Protein AF-A0A1F8NIM1-F1 (afdb_monomer_lite)

Sequence (101 aa):
MEAYVNALIAGDEVEVINLSCAAWEAQAATEAASFESVEVSVDGLACQGTGSDGEAALIACSGTILAVYNGEQQELPLEGRLFRALQEDGEWKMCGYQQDP

Radius of gyration: 13.2 Å; chains: 1; bounding box: 28×25×37 Å

pLDDT: mean 94.03, std 7.68, range [44.91, 98.38]

Secondary structure (DSSP, 8-state):
-HHHHHHHHTT-HHHHHHTB-TTTHHHHHHHHHTTTTSEEEEEEEEEEEEEEETTEEEEEEEEEEEEEETTEEEEEE-TT-EEEEEEETTEEEEEEESS--

Structure (mmCIF, N/CA/C/O backbone):
data_AF-A0A1F8NIM1-F1
#
_entry.id   AF-A0A1F8NIM1-F1
#
loop_
_atom_site.group_PDB
_atom_site.id
_atom_site.type_symbol
_atom_site.label_atom_id
_atom_site.label_alt_id
_atom_site.label_comp_id
_atom_site.label_asym_id
_atom_site.label_entity_id
_atom_site.label_seq_id
_atom_site.pdbx_PDB_ins_code
_atom_site.Cartn_x
_atom_site.Cartn_y
_atom_site.Cartn_z
_atom_site.occupancy
_atom_site.B_iso_or_equiv
_atom_site.auth_seq_id
_atom_site.auth_comp_id
_atom_site.auth_asym_id
_atom_site.auth_atom_id
_atom_site.pdbx_PDB_model_num
ATOM 1 N N . MET A 1 1 ? -2.483 -3.426 -7.274 1.00 96.44 1 MET A N 1
ATOM 2 C CA . MET A 1 1 ? -2.426 -2.500 -6.124 1.00 96.44 1 MET A CA 1
ATOM 3 C C . MET A 1 1 ? -3.379 -2.942 -5.024 1.00 96.44 1 MET A C 1
ATOM 5 O O . MET A 1 1 ? -2.970 -2.925 -3.875 1.00 96.44 1 MET A O 1
ATOM 9 N N . GLU A 1 2 ? -4.590 -3.427 -5.336 1.00 97.62 2 GLU A N 1
ATOM 10 C CA . GLU A 1 2 ? -5.488 -3.982 -4.308 1.00 97.62 2 GLU A CA 1
ATOM 11 C C . GLU A 1 2 ? -4.822 -5.085 -3.475 1.00 97.62 2 GLU A C 1
ATOM 13 O O . GLU A 1 2 ? -4.990 -5.116 -2.263 1.00 97.62 2 GLU A O 1
ATOM 18 N N . ALA A 1 3 ? -4.028 -5.959 -4.108 1.00 97.94 3 ALA A N 1
ATOM 19 C CA . ALA A 1 3 ? -3.260 -6.985 -3.400 1.00 97.94 3 ALA A CA 1
ATOM 20 C C . ALA A 1 3 ? -2.327 -6.385 -2.333 1.00 97.94 3 ALA A C 1
ATOM 22 O O . ALA A 1 3 ? -2.309 -6.876 -1.212 1.00 97.94 3 ALA A O 1
ATOM 23 N N . TYR A 1 4 ? -1.629 -5.286 -2.653 1.00 97.94 4 TYR A N 1
ATOM 24 C CA . TYR A 1 4 ? -0.748 -4.595 -1.706 1.00 97.94 4 TYR A CA 1
ATOM 25 C C . TYR A 1 4 ? -1.548 -4.023 -0.532 1.00 97.94 4 TYR A C 1
ATOM 27 O O . TYR A 1 4 ? -1.180 -4.246 0.612 1.00 97.94 4 TYR A O 1
ATOM 35 N N . VAL A 1 5 ? -2.676 -3.346 -0.796 1.00 97.31 5 VAL A N 1
ATOM 36 C CA . VAL A 1 5 ? -3.538 -2.796 0.269 1.00 97.31 5 VAL A CA 1
ATOM 37 C C . VAL A 1 5 ? -4.081 -3.903 1.174 1.00 97.31 5 VAL A C 1
ATOM 39 O O . VAL A 1 5 ? -4.058 -3.755 2.391 1.00 97.31 5 VAL A O 1
ATOM 42 N N . ASN A 1 6 ? -4.530 -5.022 0.600 1.00 97.62 6 ASN A N 1
ATOM 43 C CA . ASN A 1 6 ? -5.028 -6.161 1.373 1.00 97.62 6 ASN A CA 1
ATOM 44 C C . ASN A 1 6 ? -3.931 -6.809 2.228 1.00 97.62 6 ASN A C 1
ATOM 46 O O . ASN A 1 6 ? -4.177 -7.101 3.395 1.00 97.62 6 ASN A O 1
ATOM 50 N N . ALA A 1 7 ? -2.733 -7.011 1.676 1.00 97.56 7 ALA A N 1
ATOM 51 C CA . ALA A 1 7 ? -1.595 -7.537 2.427 1.00 97.56 7 ALA A CA 1
ATOM 52 C C . ALA A 1 7 ? -1.174 -6.576 3.552 1.00 97.56 7 ALA A C 1
ATOM 54 O O . ALA A 1 7 ? -0.913 -7.006 4.674 1.00 97.56 7 ALA A O 1
ATOM 55 N N . LEU A 1 8 ? -1.196 -5.267 3.271 1.00 96.88 8 LEU A N 1
ATOM 56 C CA . LEU A 1 8 ? -0.834 -4.222 4.221 1.00 96.88 8 LEU A CA 1
ATOM 57 C C . LEU A 1 8 ? -1.757 -4.222 5.437 1.00 96.88 8 LEU A C 1
ATOM 59 O O . LEU A 1 8 ? -1.276 -4.283 6.565 1.00 96.88 8 LEU A O 1
ATOM 63 N N . ILE A 1 9 ? -3.075 -4.195 5.221 1.00 96.00 9 ILE A N 1
ATOM 64 C CA . ILE A 1 9 ? -4.028 -4.234 6.336 1.00 96.00 9 ILE A CA 1
ATOM 65 C C . ILE A 1 9 ? -4.034 -5.601 7.028 1.00 96.00 9 ILE A C 1
ATOM 67 O O . ILE A 1 9 ? -4.314 -5.680 8.213 1.00 96.00 9 ILE A O 1
ATOM 71 N N . ALA A 1 10 ? -3.682 -6.689 6.342 1.00 95.69 10 ALA A N 1
ATOM 72 C CA . ALA A 1 10 ? -3.520 -7.985 6.999 1.00 95.69 10 ALA A CA 1
ATOM 73 C C . ALA A 1 10 ? -2.285 -8.045 7.920 1.00 95.69 10 ALA A C 1
ATOM 75 O O . ALA A 1 10 ? -2.134 -9.024 8.650 1.00 95.69 10 ALA A O 1
ATOM 76 N N . GLY A 1 11 ? -1.403 -7.037 7.878 1.00 95.44 11 GLY A N 1
ATOM 77 C CA . GLY A 1 11 ? -0.116 -7.065 8.571 1.00 95.44 11 GLY A CA 1
ATOM 78 C C . GLY A 1 11 ? 0.821 -8.153 8.033 1.00 95.44 11 GLY A C 1
ATOM 79 O O . GLY A 1 11 ? 1.697 -8.614 8.758 1.00 95.44 11 GLY A O 1
ATOM 80 N N . ASP A 1 12 ? 0.630 -8.606 6.787 1.00 96.62 12 ASP A N 1
ATOM 81 C CA . ASP A 1 12 ? 1.453 -9.654 6.175 1.00 96.62 12 ASP A CA 1
ATOM 82 C C . ASP A 1 12 ? 2.744 -9.043 5.618 1.00 96.62 12 ASP A C 1
ATOM 84 O O . ASP A 1 12 ? 2.846 -8.737 4.430 1.00 96.62 12 ASP A O 1
ATOM 88 N N . GLU A 1 13 ? 3.729 -8.827 6.494 1.00 97.12 13 GLU A N 1
ATOM 89 C CA . GLU A 1 13 ? 5.015 -8.208 6.141 1.00 97.12 13 GLU A CA 1
ATOM 90 C C . GLU A 1 13 ? 5.659 -8.863 4.906 1.00 97.12 13 GLU A C 1
ATOM 92 O O . GLU A 1 13 ? 6.134 -8.169 4.007 1.00 97.12 13 GLU A O 1
ATOM 97 N N . VAL A 1 14 ? 5.628 -10.197 4.824 1.00 97.69 14 VAL A N 1
ATOM 98 C CA . VAL A 1 14 ? 6.243 -10.953 3.725 1.00 97.69 14 VAL A CA 1
ATOM 99 C C . VAL A 1 14 ? 5.556 -10.637 2.401 1.00 97.69 14 VAL A C 1
ATOM 101 O O . VAL A 1 14 ? 6.232 -10.338 1.415 1.00 97.69 14 VAL A O 1
ATOM 104 N N . GLU A 1 15 ? 4.226 -10.692 2.360 1.00 97.81 15 GLU A N 1
ATOM 105 C CA . GLU A 1 15 ? 3.482 -10.419 1.131 1.00 97.81 15 GLU A CA 1
ATOM 106 C C . GLU A 1 15 ? 3.571 -8.941 0.731 1.00 97.81 15 GLU A C 1
ATOM 108 O O . GLU A 1 15 ? 3.738 -8.622 -0.447 1.00 97.81 15 GLU A O 1
ATOM 113 N N . VAL A 1 16 ? 3.548 -8.024 1.700 1.00 98.00 16 VAL A N 1
ATOM 114 C CA . VAL A 1 16 ? 3.712 -6.586 1.450 1.00 98.00 16 VAL A CA 1
ATOM 115 C C . VAL A 1 16 ? 5.083 -6.286 0.839 1.00 98.00 16 VAL A C 1
ATOM 117 O O . VAL A 1 16 ? 5.160 -5.530 -0.134 1.00 98.00 16 VAL A O 1
ATOM 120 N N . ILE A 1 17 ? 6.154 -6.908 1.340 1.00 98.06 17 ILE A N 1
ATOM 121 C CA . ILE A 1 17 ? 7.501 -6.803 0.759 1.00 98.06 17 ILE A CA 1
ATOM 122 C C . ILE A 1 17 ? 7.518 -7.385 -0.659 1.00 98.06 17 ILE A C 1
ATOM 124 O O . ILE A 1 17 ? 7.967 -6.709 -1.580 1.00 98.06 17 ILE A O 1
ATOM 128 N N . ASN A 1 18 ? 6.965 -8.583 -0.87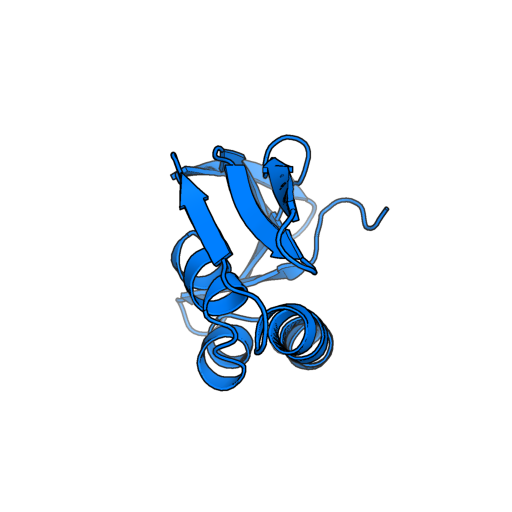5 1.00 97.50 18 ASN A N 1
ATOM 129 C CA . ASN A 1 18 ? 6.934 -9.217 -2.200 1.00 97.50 18 ASN A CA 1
ATOM 130 C C . ASN A 1 18 ? 6.166 -8.394 -3.245 1.00 97.50 18 ASN A C 1
ATOM 132 O O . ASN A 1 18 ? 6.464 -8.464 -4.440 1.00 97.50 18 ASN A O 1
ATOM 136 N N . LEU A 1 19 ? 5.162 -7.629 -2.816 1.00 98.25 19 LEU A N 1
ATOM 137 C CA . LEU A 1 19 ? 4.365 -6.740 -3.660 1.00 98.25 19 LEU A CA 1
ATOM 138 C C . LEU A 1 19 ? 4.979 -5.342 -3.819 1.00 98.25 19 LEU A C 1
ATOM 140 O O . LEU A 1 19 ? 4.412 -4.509 -4.531 1.00 98.25 19 LEU A O 1
ATOM 144 N N . SER A 1 20 ? 6.123 -5.084 -3.192 1.00 98.38 20 SER A N 1
ATOM 145 C CA . SER A 1 20 ? 6.856 -3.822 -3.250 1.00 98.38 20 SER A CA 1
ATOM 146 C C . SER A 1 20 ? 8.040 -3.917 -4.203 1.00 98.38 20 SER A C 1
ATOM 148 O O . SER A 1 20 ? 8.566 -4.999 -4.443 1.00 98.38 20 SER A O 1
ATOM 150 N N . CYS A 1 21 ? 8.459 -2.790 -4.777 1.00 97.44 21 CYS A N 1
ATOM 151 C CA . CYS A 1 21 ? 9.732 -2.757 -5.490 1.00 97.44 21 CYS A CA 1
ATOM 152 C C . CYS A 1 21 ? 10.876 -2.625 -4.496 1.00 97.44 21 CYS A C 1
ATOM 154 O O . CYS A 1 21 ? 10.678 -2.139 -3.378 1.00 97.44 21 CYS A O 1
ATOM 156 N N . ALA A 1 22 ? 12.086 -2.966 -4.938 1.00 95.88 22 ALA A N 1
ATOM 157 C CA . ALA A 1 22 ? 13.274 -3.004 -4.084 1.00 95.88 22 ALA A CA 1
ATOM 158 C C . ALA A 1 22 ? 13.511 -1.699 -3.293 1.00 95.88 22 ALA A C 1
ATOM 160 O O . ALA A 1 22 ? 13.992 -1.717 -2.162 1.00 95.88 22 ALA A O 1
ATOM 161 N N . ALA A 1 23 ? 13.155 -0.544 -3.867 1.00 95.19 23 ALA A N 1
ATOM 162 C CA . ALA A 1 23 ? 13.304 0.755 -3.209 1.00 95.19 23 ALA A CA 1
ATOM 163 C C . ALA A 1 23 ? 12.298 1.006 -2.065 1.00 95.19 23 ALA A C 1
ATOM 165 O O . ALA A 1 23 ? 12.527 1.895 -1.247 1.00 95.19 23 ALA A O 1
ATOM 166 N N . TRP A 1 24 ? 11.190 0.261 -2.018 1.00 97.44 24 TRP A N 1
ATOM 167 C CA . TRP A 1 24 ? 10.086 0.456 -1.076 1.00 97.44 24 TRP A CA 1
ATOM 168 C C . TRP A 1 24 ? 10.008 -0.621 0.013 1.00 97.44 24 TRP A C 1
ATOM 170 O O . TRP A 1 24 ? 9.411 -0.362 1.051 1.00 97.44 24 TRP A O 1
ATOM 180 N N . GLU A 1 25 ? 10.653 -1.780 -0.157 1.00 97.75 25 GLU A N 1
ATOM 181 C CA . GLU A 1 25 ? 10.565 -2.938 0.758 1.00 97.75 25 GLU A CA 1
ATOM 182 C C . GLU A 1 25 ? 10.694 -2.580 2.251 1.00 97.75 25 GLU A C 1
ATOM 184 O O . GLU A 1 25 ? 9.863 -2.983 3.061 1.00 97.75 25 GLU A O 1
ATOM 189 N N . ALA A 1 26 ? 11.697 -1.776 2.628 1.00 97.75 26 ALA A N 1
ATOM 190 C CA . ALA A 1 26 ? 1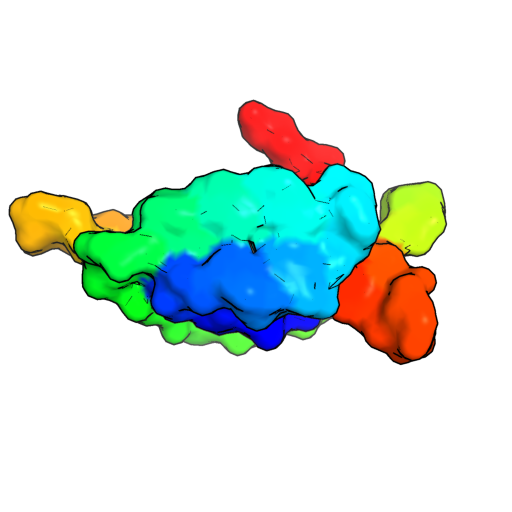1.923 -1.396 4.027 1.00 97.75 26 ALA A CA 1
ATOM 191 C C . ALA A 1 26 ? 10.788 -0.533 4.611 1.00 97.75 26 ALA A C 1
ATOM 193 O O . ALA A 1 26 ? 10.413 -0.678 5.778 1.00 97.75 26 ALA A O 1
ATOM 194 N N . GLN A 1 27 ? 10.236 0.368 3.797 1.00 97.94 27 GLN A N 1
ATOM 195 C CA . GLN A 1 27 ? 9.096 1.189 4.192 1.00 97.94 27 GLN A CA 1
ATOM 196 C C . GLN A 1 27 ? 7.822 0.342 4.238 1.00 97.94 27 GLN A C 1
ATOM 198 O O . GLN A 1 27 ? 7.045 0.459 5.179 1.00 97.94 27 GLN A O 1
ATOM 203 N N . ALA A 1 28 ? 7.655 -0.573 3.285 1.00 97.50 28 ALA A N 1
ATOM 204 C CA . ALA A 1 28 ? 6.540 -1.507 3.228 1.00 97.50 28 ALA A CA 1
ATOM 205 C C . ALA A 1 28 ? 6.467 -2.389 4.489 1.00 97.50 28 ALA A C 1
ATOM 207 O O . ALA A 1 28 ? 5.400 -2.528 5.085 1.00 97.50 28 ALA A O 1
ATOM 208 N N . ALA A 1 29 ? 7.614 -2.896 4.955 1.00 97.38 29 ALA A N 1
ATOM 209 C CA . ALA A 1 29 ? 7.710 -3.637 6.212 1.00 97.38 29 ALA A CA 1
ATOM 210 C C . ALA A 1 29 ? 7.306 -2.778 7.424 1.00 97.38 29 ALA A C 1
ATOM 212 O O . ALA A 1 29 ? 6.556 -3.213 8.296 1.00 97.38 29 ALA A O 1
ATOM 213 N N . THR A 1 30 ? 7.751 -1.518 7.451 1.00 97.19 30 THR A N 1
ATOM 214 C CA . THR A 1 30 ? 7.398 -0.561 8.514 1.00 97.19 30 THR A CA 1
ATOM 215 C C . THR A 1 30 ? 5.893 -0.263 8.539 1.00 97.19 30 THR A C 1
ATOM 217 O O . THR A 1 30 ? 5.289 -0.175 9.611 1.00 97.19 30 THR A O 1
ATOM 220 N N . GLU A 1 31 ? 5.267 -0.122 7.370 1.00 95.25 31 GLU A N 1
ATOM 221 C CA . GLU A 1 31 ? 3.821 0.079 7.267 1.00 95.25 31 GLU A CA 1
ATOM 222 C C . GLU A 1 31 ? 3.050 -1.167 7.718 1.00 95.25 31 GLU A C 1
ATOM 224 O O . GLU A 1 31 ? 2.121 -1.035 8.513 1.00 95.25 31 GLU A O 1
ATOM 229 N N . ALA A 1 32 ? 3.462 -2.368 7.297 1.00 95.81 32 ALA A N 1
ATOM 230 C CA . ALA A 1 32 ? 2.835 -3.628 7.707 1.00 95.81 32 ALA A CA 1
ATOM 231 C C . ALA A 1 32 ? 2.877 -3.832 9.231 1.00 95.81 32 ALA A C 1
ATOM 233 O O . ALA A 1 32 ? 1.855 -4.154 9.841 1.00 95.81 32 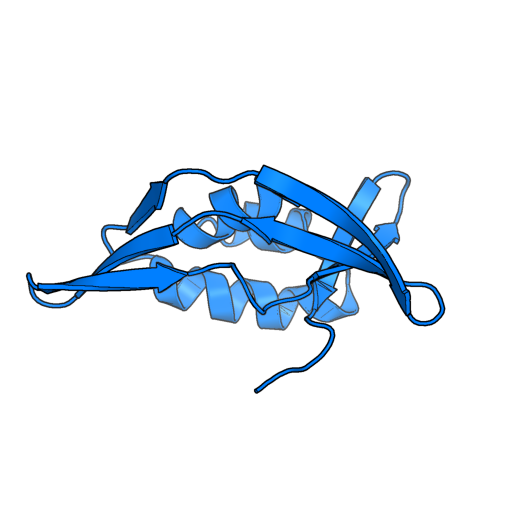ALA A O 1
ATOM 234 N N . ALA A 1 33 ? 4.013 -3.523 9.866 1.00 95.00 33 ALA A N 1
ATOM 235 C CA . ALA A 1 33 ? 4.177 -3.589 11.319 1.00 95.00 33 ALA A CA 1
ATOM 236 C C . ALA A 1 33 ? 3.172 -2.705 12.086 1.00 95.00 33 ALA A C 1
ATOM 238 O O . ALA A 1 33 ? 2.815 -2.995 13.229 1.00 95.00 33 ALA A O 1
ATOM 239 N N . SER A 1 34 ? 2.668 -1.634 11.461 1.00 91.56 34 SER A N 1
ATOM 240 C CA . SER A 1 34 ? 1.656 -0.757 12.066 1.00 91.56 34 SER A CA 1
ATOM 241 C C . SER A 1 34 ? 0.266 -1.405 12.147 1.00 91.56 34 SER A C 1
ATOM 243 O O . SER A 1 34 ? -0.584 -0.91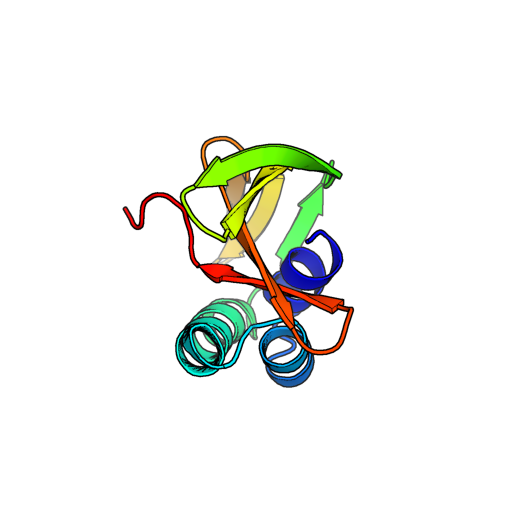6 12.895 1.00 91.56 34 SER A O 1
ATOM 245 N N . PHE A 1 35 ? 0.034 -2.497 11.408 1.00 91.12 35 PHE A N 1
ATOM 246 C CA . PHE A 1 35 ? -1.238 -3.221 11.340 1.00 91.12 35 PHE A CA 1
ATOM 247 C C . PHE A 1 35 ? -1.211 -4.609 12.003 1.00 91.12 35 PHE A C 1
ATOM 249 O O . PHE A 1 35 ? -2.278 -5.132 12.304 1.00 91.12 35 PHE A O 1
ATOM 256 N N . GLU A 1 36 ? -0.041 -5.176 12.330 1.00 87.19 36 GLU A N 1
ATOM 257 C CA . G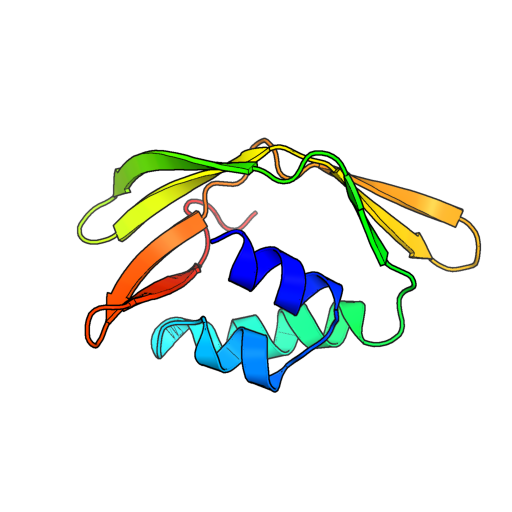LU A 1 36 ? 0.113 -6.538 12.894 1.00 87.19 36 GLU A CA 1
ATOM 258 C C . GLU A 1 36 ? -0.784 -6.863 14.104 1.00 87.19 36 GLU A C 1
ATOM 260 O O . GLU A 1 36 ? -1.154 -8.014 14.328 1.00 87.19 36 GLU A O 1
ATOM 265 N N . SER A 1 37 ? -1.101 -5.864 14.931 1.00 87.38 37 SER A N 1
ATOM 266 C CA . SER A 1 37 ? -1.907 -6.026 16.154 1.00 87.38 37 SER A CA 1
ATOM 267 C C . SER A 1 37 ? -3.218 -5.238 16.122 1.00 87.38 37 SER A C 1
ATOM 269 O O . SER A 1 37 ? -3.830 -5.015 17.169 1.00 87.38 37 SER A O 1
ATOM 271 N N . VAL A 1 38 ? -3.632 -4.781 14.941 1.00 89.56 38 VAL A N 1
ATOM 272 C CA . VAL A 1 38 ? -4.826 -3.956 14.755 1.00 89.56 38 VAL A CA 1
ATOM 273 C C . VAL A 1 38 ? -5.909 -4.807 14.109 1.00 89.56 38 VAL A C 1
ATOM 275 O O . VAL A 1 38 ? -5.687 -5.427 13.075 1.00 89.56 38 VAL A O 1
ATOM 278 N N . GLU A 1 39 ? -7.106 -4.835 14.696 1.00 92.44 39 GLU A N 1
ATOM 279 C CA . GLU A 1 39 ? -8.264 -5.372 13.981 1.00 92.44 39 GLU A CA 1
ATOM 280 C C . GLU A 1 39 ? -8.631 -4.375 12.884 1.00 92.44 39 GLU A C 1
ATOM 282 O O . GLU A 1 39 ? -9.023 -3.239 13.168 1.00 92.44 39 GLU A O 1
ATOM 287 N N . VAL A 1 40 ? -8.443 -4.780 11.632 1.00 95.50 40 VAL A N 1
ATOM 288 C CA . VAL A 1 40 ? -8.601 -3.894 10.486 1.00 95.50 40 VAL A CA 1
ATOM 289 C C . VAL A 1 40 ? -9.272 -4.610 9.320 1.00 95.50 40 VAL A C 1
ATOM 291 O O . VAL A 1 40 ? -9.081 -5.801 9.081 1.00 95.50 40 VAL A O 1
ATOM 294 N N . SER A 1 41 ? -10.094 -3.867 8.591 1.00 95.50 41 SER A N 1
ATOM 295 C CA . SER A 1 41 ? -10.729 -4.308 7.350 1.00 95.50 41 SER A CA 1
ATOM 296 C C . SER A 1 41 ? -10.764 -3.159 6.348 1.00 95.50 41 SER A C 1
ATOM 298 O O . SER A 1 41 ? -10.457 -2.020 6.695 1.00 95.50 41 SER A O 1
ATOM 300 N N . VAL A 1 42 ? -11.124 -3.444 5.099 1.00 97.12 42 VAL A N 1
ATOM 301 C CA . VAL A 1 42 ? -11.333 -2.418 4.075 1.00 97.12 42 VAL A CA 1
ATOM 302 C C . VAL A 1 42 ? -12.692 -2.614 3.421 1.00 97.12 42 VAL A C 1
ATOM 304 O O . VAL A 1 42 ? -13.044 -3.729 3.035 1.00 97.12 42 VAL A O 1
ATOM 307 N N . ASP A 1 43 ? -13.451 -1.529 3.302 1.00 97.44 43 ASP A N 1
ATOM 308 C CA . ASP A 1 43 ? -14.724 -1.497 2.584 1.00 97.44 43 ASP A CA 1
ATOM 309 C C . ASP A 1 43 ? -14.580 -0.717 1.273 1.00 97.44 43 ASP A C 1
ATOM 311 O O . ASP A 1 43 ? -13.930 0.326 1.225 1.00 97.44 43 ASP A O 1
ATOM 315 N N . GLY A 1 44 ? -15.176 -1.226 0.193 1.00 96.75 44 GLY A N 1
ATOM 316 C CA . GLY A 1 44 ? -15.186 -0.552 -1.110 1.00 96.75 44 GLY A CA 1
ATOM 317 C C . GLY A 1 44 ? -13.832 -0.441 -1.829 1.00 96.75 44 GLY A C 1
ATOM 318 O O . GLY A 1 44 ? -13.676 0.448 -2.671 1.00 96.75 44 GLY A O 1
ATOM 319 N N . LEU A 1 45 ? -12.862 -1.317 -1.526 1.00 97.88 45 LEU A N 1
ATOM 320 C CA . LEU A 1 45 ? -11.544 -1.298 -2.171 1.00 97.88 45 LEU A CA 1
ATOM 321 C C . LEU A 1 45 ? -11.652 -1.523 -3.685 1.00 97.88 45 LEU A C 1
ATOM 323 O O . LEU A 1 45 ? -12.053 -2.595 -4.140 1.00 97.88 45 LEU A O 1
ATOM 327 N N . ALA A 1 46 ? -11.221 -0.532 -4.458 1.00 97.69 46 ALA A N 1
ATOM 328 C CA . ALA A 1 46 ? -11.023 -0.647 -5.898 1.00 97.69 46 ALA A CA 1
ATOM 329 C C . ALA A 1 46 ? -9.905 0.298 -6.332 1.00 97.69 46 ALA A C 1
ATOM 331 O O . ALA A 1 46 ? -9.886 1.454 -5.913 1.00 97.69 46 ALA A O 1
ATOM 332 N N . CYS A 1 47 ? -8.984 -0.164 -7.176 1.00 97.25 47 CYS A N 1
ATOM 333 C CA . CYS A 1 47 ? -7.867 0.648 -7.641 1.00 97.25 47 CYS A CA 1
ATOM 334 C C . CYS A 1 47 ? -7.895 0.828 -9.162 1.00 97.25 47 CYS A C 1
ATOM 336 O O . CYS A 1 47 ? -8.158 -0.099 -9.924 1.00 97.25 47 CYS A O 1
ATOM 338 N N . GLN A 1 48 ? -7.576 2.036 -9.622 1.00 97.25 48 GLN A N 1
ATOM 339 C CA . GLN A 1 48 ? -7.529 2.375 -11.041 1.00 97.25 48 GLN A CA 1
ATOM 340 C C . GLN A 1 48 ? -6.302 3.219 -11.377 1.00 97.25 48 GLN A C 1
ATOM 342 O O . GLN A 1 48 ? -5.895 4.092 -10.609 1.00 97.25 48 GLN A O 1
ATOM 347 N N . GLY A 1 49 ? -5.724 2.979 -12.555 1.00 96.12 49 GLY A N 1
ATOM 348 C CA . GLY A 1 49 ? -4.670 3.835 -13.091 1.00 96.12 49 GLY A CA 1
ATOM 349 C C . GLY A 1 49 ? -5.220 5.210 -13.463 1.00 96.12 49 GLY A C 1
ATOM 350 O O . GLY A 1 49 ? -6.219 5.310 -14.173 1.00 96.12 49 GLY A O 1
ATOM 351 N N . THR A 1 50 ? -4.570 6.269 -12.991 1.00 95.81 50 THR A N 1
ATOM 352 C CA . THR A 1 50 ? -4.977 7.667 -13.213 1.00 95.81 50 THR A CA 1
ATOM 353 C C . THR A 1 50 ? -3.982 8.460 -14.055 1.00 95.81 50 THR A C 1
ATOM 355 O O . THR A 1 50 ? -4.296 9.565 -14.494 1.00 95.81 50 THR A O 1
ATOM 358 N N . GLY A 1 51 ? -2.804 7.898 -14.326 1.00 95.00 51 GLY A N 1
ATOM 359 C CA . GLY A 1 51 ? -1.778 8.513 -15.160 1.00 95.00 51 GLY A CA 1
ATOM 360 C C . GLY A 1 51 ? -0.396 7.956 -14.853 1.00 95.00 51 GLY A C 1
ATOM 361 O O . GLY A 1 51 ? -0.255 6.806 -14.439 1.00 95.00 51 GLY A O 1
ATOM 362 N N . SER A 1 52 ? 0.621 8.788 -15.043 1.00 95.25 52 SER A N 1
ATOM 363 C CA . SER A 1 52 ? 2.016 8.450 -14.772 1.00 95.25 52 SER A CA 1
ATOM 364 C C . SER A 1 52 ? 2.778 9.651 -14.217 1.00 95.25 52 SER A C 1
ATOM 366 O O . SER A 1 52 ? 2.481 10.791 -14.576 1.00 95.25 52 SER A O 1
ATOM 368 N N . ASP A 1 53 ? 3.788 9.385 -13.395 1.00 91.12 53 ASP A N 1
ATOM 369 C CA . ASP A 1 53 ? 4.774 10.351 -12.909 1.00 91.12 53 ASP A CA 1
ATOM 370 C C . ASP A 1 53 ? 6.187 9.811 -13.170 1.00 91.12 53 ASP A C 1
ATOM 372 O O . ASP A 1 53 ? 6.679 8.915 -12.476 1.00 91.12 53 ASP A O 1
ATOM 376 N N . GLY A 1 54 ? 6.822 10.319 -14.228 1.00 92.44 54 GLY A N 1
ATOM 377 C CA . GLY A 1 54 ? 8.049 9.737 -14.766 1.00 92.44 54 GLY A CA 1
ATOM 378 C C . GLY A 1 54 ? 7.811 8.307 -15.253 1.00 92.44 54 GLY A C 1
ATOM 379 O O . GLY A 1 54 ? 6.953 8.072 -16.101 1.00 92.44 54 GLY A O 1
ATOM 380 N N . GLU A 1 55 ? 8.573 7.361 -14.709 1.00 92.31 55 GLU A N 1
ATOM 381 C CA . GLU A 1 55 ? 8.463 5.928 -15.021 1.00 92.31 55 GLU A CA 1
ATOM 382 C C . GLU A 1 55 ? 7.369 5.218 -14.205 1.00 92.31 55 GLU A C 1
ATOM 384 O O . GLU A 1 55 ? 6.991 4.095 -14.530 1.00 92.31 55 GLU A O 1
ATOM 389 N N . ALA A 1 56 ? 6.832 5.866 -13.165 1.00 96.19 56 ALA A N 1
ATOM 390 C CA . ALA A 1 56 ? 5.807 5.280 -12.310 1.00 96.19 56 ALA A CA 1
ATOM 391 C C . ALA A 1 56 ? 4.407 5.460 -12.901 1.00 96.19 56 ALA A C 1
ATOM 393 O O . ALA A 1 56 ? 4.026 6.561 -13.302 1.00 96.19 56 ALA A O 1
ATOM 394 N N . ALA A 1 57 ? 3.602 4.401 -12.872 1.00 97.19 57 ALA A N 1
ATOM 395 C CA . ALA A 1 57 ? 2.159 4.509 -13.019 1.00 97.19 57 ALA A CA 1
ATOM 396 C C . ALA A 1 57 ? 1.556 5.068 -11.723 1.00 97.19 57 ALA A C 1
ATOM 398 O O . ALA A 1 57 ? 1.934 4.659 -10.626 1.00 97.19 57 ALA A O 1
ATOM 399 N N . LEU A 1 58 ? 0.609 5.994 -11.848 1.00 97.31 58 LEU A N 1
ATOM 400 C CA . LEU A 1 58 ? -0.155 6.517 -10.721 1.00 97.31 58 LEU A CA 1
ATOM 401 C C . LEU A 1 58 ? -1.450 5.729 -10.596 1.00 97.31 58 LEU A C 1
ATOM 403 O O . LEU A 1 58 ? -2.220 5.638 -11.554 1.00 97.31 58 LEU A O 1
ATOM 407 N N . ILE A 1 59 ? -1.685 5.170 -9.416 1.00 97.69 59 ILE A N 1
ATOM 408 C CA . ILE A 1 59 ? -2.869 4.382 -9.097 1.00 97.69 59 ILE A CA 1
ATOM 409 C C . ILE A 1 59 ? -3.641 5.105 -7.992 1.00 97.69 59 ILE A C 1
ATOM 411 O O . ILE A 1 59 ? -3.094 5.378 -6.927 1.00 97.69 59 ILE A O 1
ATOM 415 N N . ALA A 1 60 ? -4.912 5.414 -8.238 1.00 97.06 60 ALA A N 1
ATOM 416 C CA . ALA A 1 60 ? -5.837 5.867 -7.204 1.00 97.06 60 ALA A CA 1
ATOM 417 C C . ALA A 1 60 ? -6.645 4.674 -6.707 1.00 97.06 60 ALA A C 1
ATOM 419 O O . ALA A 1 60 ? -7.178 3.925 -7.528 1.00 97.06 60 ALA A O 1
ATOM 420 N N . CYS A 1 61 ? -6.767 4.525 -5.392 1.00 97.31 61 CYS A N 1
ATOM 421 C CA . CYS A 1 61 ? -7.667 3.548 -4.792 1.00 97.31 61 CYS A CA 1
ATOM 422 C C . CYS A 1 61 ? -8.816 4.268 -4.081 1.00 97.31 61 CYS A C 1
ATOM 424 O O . CYS A 1 61 ? -8.605 5.305 -3.453 1.00 97.31 61 CYS A O 1
ATOM 426 N N . SER A 1 62 ? -10.023 3.729 -4.213 1.00 97.12 62 SER A N 1
ATOM 427 C CA . SER A 1 62 ? -11.180 4.083 -3.394 1.00 97.12 62 SER A CA 1
ATOM 428 C C . SER A 1 62 ? -11.334 3.105 -2.238 1.00 97.12 62 SER A C 1
ATOM 430 O O . SER A 1 62 ? -10.761 2.012 -2.267 1.00 97.12 62 SER A O 1
ATOM 432 N N . GLY A 1 63 ? -12.169 3.479 -1.277 1.00 96.88 63 GLY A N 1
ATOM 433 C CA . GLY A 1 63 ? -12.541 2.645 -0.146 1.00 96.88 63 GLY A CA 1
ATOM 434 C C . GLY A 1 63 ? -11.990 3.172 1.169 1.00 96.88 63 GLY A C 1
ATOM 435 O O . GLY A 1 63 ? -11.111 4.031 1.209 1.00 96.88 63 GLY A O 1
ATOM 436 N N . THR A 1 64 ? -12.503 2.619 2.259 1.00 97.62 64 THR A N 1
ATOM 437 C CA . THR A 1 64 ? -12.182 3.066 3.612 1.00 97.62 64 THR A CA 1
ATOM 438 C C . THR A 1 64 ? -11.619 1.904 4.404 1.00 97.62 64 THR A C 1
ATOM 440 O O . THR A 1 64 ? -12.265 0.865 4.542 1.00 97.62 64 THR A O 1
ATOM 443 N N . ILE A 1 65 ? -10.417 2.085 4.945 1.00 95.75 65 ILE A N 1
ATOM 444 C CA . ILE A 1 65 ? -9.861 1.168 5.933 1.00 95.75 65 ILE A CA 1
ATOM 445 C C . ILE A 1 65 ? -10.543 1.458 7.276 1.00 95.75 65 ILE A C 1
ATOM 447 O O . ILE A 1 65 ? -10.552 2.594 7.749 1.00 95.75 65 ILE A O 1
ATOM 451 N N . LEU A 1 66 ? -11.117 0.425 7.884 1.00 96.56 66 LEU A N 1
ATOM 452 C CA . LEU A 1 66 ? -11.765 0.463 9.190 1.00 96.56 66 LEU A CA 1
ATOM 453 C C . LEU A 1 66 ? -10.829 -0.203 10.194 1.00 96.56 66 LEU A C 1
ATOM 455 O O . LEU A 1 66 ? -10.692 -1.424 10.168 1.00 96.56 66 LEU A O 1
ATOM 459 N N . ALA A 1 67 ? -10.172 0.583 11.045 1.00 94.31 67 ALA A N 1
ATOM 460 C CA . ALA A 1 67 ? -9.187 0.102 12.014 1.00 94.31 67 ALA A CA 1
ATOM 461 C C . ALA A 1 67 ? -9.678 0.322 13.449 1.00 94.31 67 ALA A C 1
ATOM 463 O O . ALA A 1 67 ? -10.125 1.417 13.787 1.00 94.31 67 ALA A O 1
ATOM 464 N N . VAL A 1 68 ? -9.586 -0.689 14.310 1.00 93.12 68 VAL A N 1
ATOM 465 C CA . VAL A 1 68 ? -10.001 -0.587 15.715 1.00 93.12 68 VAL A CA 1
ATOM 466 C C . VAL A 1 68 ? -8.780 -0.362 16.604 1.00 93.12 68 VAL A C 1
ATOM 468 O O . VAL A 1 68 ? -7.970 -1.262 16.818 1.00 93.12 68 VAL A O 1
ATOM 471 N N . TYR A 1 69 ? -8.682 0.833 17.185 1.00 86.94 69 TYR A N 1
ATOM 472 C CA . TYR A 1 69 ? -7.643 1.196 18.149 1.00 86.94 69 TYR A CA 1
ATOM 473 C C . TYR A 1 69 ? -8.267 1.409 19.524 1.00 86.94 69 TYR A C 1
ATOM 475 O O . TYR A 1 69 ? -9.161 2.233 19.681 1.00 86.94 69 TYR A O 1
ATOM 483 N N . ASN A 1 70 ? -7.803 0.682 20.544 1.00 87.12 70 ASN A N 1
ATOM 484 C CA . ASN A 1 70 ? -8.314 0.793 21.921 1.00 87.12 70 ASN A CA 1
ATOM 485 C C . ASN A 1 70 ? -9.850 0.651 22.047 1.00 87.12 70 ASN A C 1
ATOM 487 O O . ASN A 1 70 ? -10.451 1.198 22.969 1.00 87.12 70 ASN A O 1
ATOM 491 N N . GLY A 1 71 ? -10.486 -0.091 21.133 1.00 88.75 71 GLY A N 1
ATOM 492 C CA . GLY A 1 71 ? -11.942 -0.269 21.086 1.00 88.75 71 GLY A CA 1
ATOM 493 C C . GLY A 1 71 ? -12.706 0.836 20.349 1.00 88.75 71 GLY A C 1
ATOM 494 O O . GLY A 1 71 ? -13.931 0.766 20.272 1.00 88.75 71 GLY A O 1
ATOM 495 N N . GLU A 1 72 ? -12.015 1.828 19.786 1.00 91.75 72 GLU A N 1
ATOM 496 C CA . GLU A 1 72 ? -12.602 2.861 18.936 1.00 91.75 72 GLU A CA 1
ATOM 497 C C . GLU A 1 72 ? -12.299 2.569 17.464 1.00 91.75 72 GLU A C 1
ATOM 499 O O . GLU A 1 72 ? -11.142 2.391 17.077 1.00 91.75 72 GLU A O 1
ATOM 504 N N . GLN A 1 73 ? -13.345 2.536 16.636 1.00 94.38 73 GLN A N 1
ATOM 505 C CA . GLN A 1 73 ? -13.195 2.425 15.189 1.00 94.38 73 GLN A CA 1
ATOM 506 C C . GLN A 1 73 ? -12.727 3.766 14.616 1.00 94.38 73 GLN A C 1
ATOM 508 O O . GLN A 1 73 ? -13.348 4.804 14.844 1.00 94.38 73 GLN A O 1
ATOM 513 N N . GLN A 1 74 ? -11.645 3.721 13.850 1.00 94.88 74 GLN A N 1
ATOM 514 C CA . GLN A 1 74 ? -11.109 4.815 13.057 1.00 94.88 74 GLN A CA 1
ATOM 515 C C . GLN A 1 74 ? -11.332 4.508 11.578 1.00 94.88 74 GLN A C 1
ATOM 517 O O . GLN A 1 74 ? -11.130 3.380 11.126 1.00 94.88 74 GLN A O 1
ATOM 522 N N . GLU A 1 75 ? -11.736 5.528 10.829 1.00 95.62 75 GLU A N 1
ATOM 523 C CA . GLU A 1 75 ? -11.911 5.451 9.383 1.00 95.62 75 GLU A CA 1
ATOM 524 C C . GLU A 1 75 ? -10.729 6.127 8.695 1.00 95.62 75 GLU A C 1
ATOM 526 O O . GLU A 1 75 ? -10.441 7.303 8.922 1.00 95.62 75 GLU A O 1
ATOM 531 N N . LEU A 1 76 ? -10.037 5.369 7.852 1.00 93.06 76 LEU A N 1
ATOM 532 C CA . LEU A 1 76 ? -8.876 5.817 7.098 1.00 93.06 76 LEU A CA 1
ATOM 533 C C . LEU A 1 76 ? -9.219 5.706 5.600 1.00 93.06 76 LEU A C 1
ATOM 535 O O . LEU A 1 76 ? -9.052 4.632 5.014 1.00 93.06 76 LEU A O 1
ATOM 539 N N . PRO A 1 77 ? -9.751 6.773 4.977 1.00 95.44 77 PRO A N 1
ATOM 540 C CA . PRO A 1 77 ? -10.075 6.760 3.554 1.00 95.44 77 PRO A CA 1
ATOM 541 C C . PRO A 1 77 ? -8.809 6.593 2.706 1.00 95.44 77 PRO A C 1
ATOM 543 O O . PRO A 1 77 ? -7.759 7.173 3.004 1.00 95.44 77 PRO A O 1
ATOM 546 N N . LEU A 1 78 ? -8.913 5.799 1.640 1.00 94.25 78 LEU A N 1
ATOM 547 C CA . LEU A 1 78 ? -7.854 5.620 0.643 1.00 94.25 78 LEU A CA 1
ATOM 548 C C . LEU A 1 78 ? -7.840 6.767 -0.375 1.00 94.25 78 LEU A C 1
ATOM 550 O O . LEU A 1 78 ? -6.817 7.016 -1.021 1.00 94.25 78 LEU A O 1
ATOM 554 N N . GLU A 1 79 ? -8.953 7.493 -0.495 1.00 92.12 79 GLU A N 1
ATOM 555 C CA . GLU A 1 79 ? -9.078 8.641 -1.378 1.00 92.12 79 GLU A CA 1
ATOM 556 C C . GLU A 1 79 ? -8.079 9.747 -1.017 1.00 92.12 79 GLU A C 1
ATOM 558 O O . GLU A 1 79 ? -7.799 10.043 0.144 1.00 92.12 79 GLU A O 1
ATOM 563 N N . GLY A 1 80 ? -7.548 10.405 -2.047 1.00 85.62 80 GLY A N 1
ATOM 564 C CA . GLY A 1 80 ? -6.559 11.473 -1.888 1.00 85.62 80 GLY A CA 1
ATOM 565 C C . GLY A 1 80 ? -5.113 10.982 -1.811 1.00 85.62 80 GLY A C 1
ATOM 566 O O . GLY A 1 80 ? -4.206 11.805 -1.904 1.00 85.62 80 GLY A O 1
ATOM 567 N N . ARG A 1 81 ? -4.880 9.664 -1.735 1.00 89.38 81 ARG A N 1
ATOM 568 C CA . ARG A 1 81 ? -3.552 9.060 -1.904 1.00 89.38 81 ARG A CA 1
ATOM 569 C C . ARG A 1 81 ? -3.394 8.523 -3.322 1.00 89.38 81 ARG A C 1
ATOM 571 O O . ARG A 1 81 ? -4.282 7.861 -3.857 1.00 89.38 81 ARG A O 1
ATOM 578 N N . LEU A 1 82 ? -2.244 8.801 -3.930 1.00 95.25 82 LEU A N 1
ATOM 579 C CA . LEU A 1 82 ? -1.857 8.221 -5.212 1.00 95.25 82 LEU A CA 1
ATOM 580 C C . LEU A 1 82 ? -0.664 7.305 -4.993 1.00 95.25 82 LEU A C 1
ATOM 582 O O . LEU A 1 82 ? 0.403 7.754 -4.582 1.00 95.25 82 LEU A O 1
ATOM 586 N N . PHE A 1 83 ? -0.866 6.021 -5.261 1.00 96.88 83 PHE A N 1
ATOM 587 C CA . PHE A 1 83 ? 0.173 5.007 -5.204 1.00 96.88 83 PHE A CA 1
ATOM 588 C C . PHE A 1 83 ? 1.010 5.102 -6.480 1.00 96.88 83 PHE A C 1
ATOM 590 O O . PHE A 1 83 ? 0.474 5.242 -7.581 1.00 96.88 83 PHE A O 1
ATOM 597 N N . ARG A 1 84 ? 2.326 5.011 -6.338 1.00 97.56 84 ARG A N 1
ATOM 598 C CA . ARG A 1 84 ? 3.277 4.879 -7.439 1.00 97.56 84 ARG A CA 1
ATOM 599 C C . ARG A 1 84 ? 3.523 3.395 -7.645 1.00 97.56 84 ARG A C 1
ATOM 601 O O . ARG A 1 84 ? 3.930 2.708 -6.714 1.00 97.56 84 ARG A O 1
ATOM 608 N N . ALA A 1 85 ? 3.297 2.906 -8.855 1.00 97.44 85 ALA A N 1
ATOM 609 C CA . ALA A 1 85 ? 3.597 1.533 -9.224 1.00 97.44 85 ALA A CA 1
ATOM 610 C C . ALA A 1 85 ? 4.654 1.491 -10.329 1.00 97.44 85 ALA A C 1
ATOM 612 O O . ALA A 1 85 ? 4.538 2.212 -11.321 1.00 97.44 85 ALA A O 1
ATOM 613 N N . LEU A 1 86 ? 5.663 0.638 -10.172 1.00 96.88 86 LEU A N 1
ATOM 614 C CA . LEU A 1 86 ? 6.630 0.320 -11.225 1.00 96.88 86 LEU A CA 1
ATOM 615 C C . LEU A 1 86 ? 6.439 -1.124 -11.664 1.00 96.88 86 LEU A C 1
ATOM 617 O O . LEU A 1 86 ? 5.969 -1.959 -10.893 1.00 96.88 86 LEU A O 1
ATOM 621 N N . GLN A 1 87 ? 6.784 -1.409 -12.914 1.00 94.56 87 GLN A N 1
ATOM 622 C CA . GLN A 1 87 ? 6.801 -2.778 -13.397 1.00 94.56 87 GLN A CA 1
ATOM 623 C C . GLN A 1 87 ? 8.200 -3.366 -13.187 1.00 94.56 87 GLN A C 1
ATOM 625 O O . GLN A 1 87 ? 9.153 -2.918 -13.821 1.00 94.56 87 GLN A O 1
ATOM 630 N N . GLU A 1 88 ? 8.311 -4.375 -12.328 1.00 93.50 88 GLU A N 1
ATOM 631 C CA . GLU A 1 88 ? 9.544 -5.130 -12.078 1.00 93.50 88 GLU A CA 1
ATOM 632 C C . GLU A 1 88 ? 9.259 -6.616 -12.302 1.00 93.50 88 GLU A C 1
ATOM 634 O O . GLU A 1 88 ? 8.223 -7.127 -11.882 1.00 93.50 88 GLU A O 1
ATOM 639 N N . ASP A 1 89 ? 10.131 -7.291 -13.055 1.00 89.44 89 ASP A N 1
ATOM 640 C CA . ASP A 1 89 ? 9.989 -8.711 -13.412 1.00 89.44 89 ASP A CA 1
ATOM 641 C C . ASP A 1 89 ? 8.621 -9.096 -14.016 1.00 89.44 89 ASP A C 1
ATOM 643 O O . ASP A 1 89 ? 8.143 -10.223 -13.904 1.00 89.44 89 ASP A O 1
ATOM 647 N N . GLY A 1 90 ? 7.993 -8.149 -14.722 1.00 90.19 90 GLY A N 1
ATOM 648 C CA . GLY A 1 90 ? 6.689 -8.327 -15.368 1.00 90.19 90 GLY A CA 1
ATOM 649 C C . GLY A 1 90 ? 5.486 -8.094 -14.449 1.00 90.19 90 GLY A C 1
ATOM 650 O O . GLY A 1 90 ? 4.353 -8.100 -14.934 1.00 90.19 90 GLY A O 1
ATOM 651 N N . GLU A 1 91 ? 5.711 -7.808 -13.169 1.00 93.19 91 GLU A N 1
ATOM 652 C CA . GLU A 1 91 ? 4.677 -7.555 -12.169 1.00 93.19 91 GLU A CA 1
ATOM 653 C C . GLU A 1 91 ? 4.617 -6.077 -11.781 1.00 93.19 91 GLU A C 1
ATOM 655 O O . GLU A 1 91 ? 5.625 -5.376 -11.759 1.00 93.19 91 GLU A O 1
ATOM 660 N N . TRP A 1 92 ? 3.422 -5.590 -11.450 1.00 95.19 92 TRP A N 1
ATOM 661 C CA . TRP A 1 92 ? 3.262 -4.248 -10.897 1.00 95.19 92 TRP A CA 1
ATOM 662 C C . TRP A 1 92 ? 3.565 -4.261 -9.403 1.00 95.19 92 TRP A C 1
ATOM 664 O O . TRP A 1 92 ? 2.823 -4.869 -8.630 1.00 95.19 92 TRP A O 1
ATOM 674 N N . LYS A 1 93 ? 4.618 -3.551 -9.014 1.00 98.00 93 LYS A N 1
ATOM 675 C CA . LYS A 1 93 ? 5.083 -3.412 -7.638 1.00 98.00 93 LYS A CA 1
ATOM 676 C C . LYS A 1 93 ? 4.742 -2.038 -7.072 1.00 98.00 93 LYS A C 1
ATOM 678 O O . LYS A 1 93 ? 4.770 -1.043 -7.796 1.00 98.00 93 LYS A O 1
ATOM 683 N N . MET A 1 94 ? 4.424 -1.979 -5.783 1.00 97.81 94 MET A N 1
ATOM 684 C CA . MET A 1 94 ? 4.249 -0.733 -5.039 1.00 97.81 94 MET A CA 1
ATOM 685 C C . MET A 1 94 ? 5.602 -0.063 -4.786 1.00 97.81 94 MET A C 1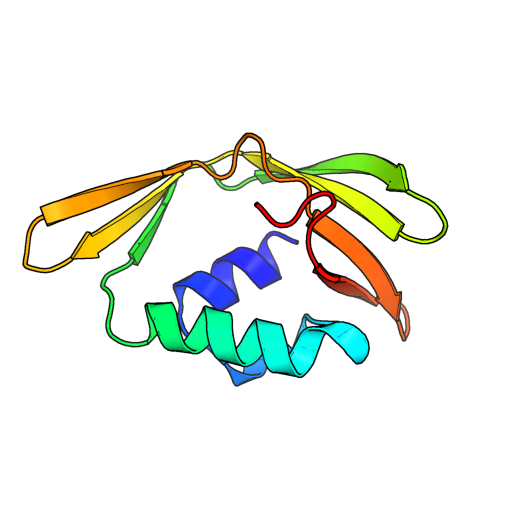
ATOM 687 O O . MET A 1 94 ? 6.538 -0.697 -4.311 1.00 97.81 94 MET A O 1
ATOM 691 N N . CYS A 1 95 ? 5.693 1.226 -5.102 1.00 97.12 95 CYS A N 1
ATOM 692 C CA . CYS A 1 95 ? 6.936 1.997 -5.107 1.00 97.12 95 CYS A CA 1
ATOM 693 C C . CYS A 1 95 ? 6.798 3.363 -4.435 1.00 97.12 95 CYS A C 1
ATOM 695 O O . CYS A 1 95 ? 7.443 4.337 -4.832 1.00 97.12 95 CYS A O 1
ATOM 697 N N . GLY A 1 96 ? 5.928 3.436 -3.433 1.00 96.06 96 GLY A N 1
ATOM 698 C CA . GLY A 1 96 ? 5.677 4.635 -2.641 1.00 96.06 96 GLY A CA 1
ATOM 699 C C . GLY A 1 96 ? 4.477 5.448 -3.108 1.00 96.06 96 GLY A C 1
ATOM 700 O O . GLY A 1 96 ? 3.714 5.037 -3.980 1.00 96.06 96 GLY A O 1
ATOM 701 N N . TYR A 1 97 ? 4.293 6.618 -2.508 1.00 94.88 97 TYR A N 1
ATOM 702 C CA . TYR A 1 97 ? 3.167 7.511 -2.781 1.00 94.88 97 TYR A CA 1
ATOM 703 C C . TYR A 1 97 ? 3.618 8.730 -3.595 1.00 94.88 97 TYR A C 1
ATOM 705 O O . TYR A 1 97 ? 4.782 9.125 -3.552 1.00 94.88 97 TYR A O 1
ATOM 713 N N . GLN A 1 98 ? 2.720 9.333 -4.381 1.00 90.19 98 GLN A N 1
ATOM 714 C CA . GLN A 1 98 ? 3.055 10.517 -5.183 1.00 90.19 98 GLN A CA 1
ATOM 715 C C . GLN A 1 98 ? 3.415 11.721 -4.304 1.00 90.19 98 GLN A C 1
ATOM 717 O O . GLN A 1 98 ? 4.278 12.512 -4.678 1.00 90.19 98 GLN A O 1
ATOM 722 N N . GLN A 1 99 ? 2.772 11.850 -3.146 1.00 71.75 99 GLN A N 1
ATOM 723 C CA . GLN A 1 99 ? 3.183 12.763 -2.090 1.00 71.75 99 GLN A CA 1
ATOM 724 C C . GLN A 1 99 ? 3.126 12.007 -0.771 1.00 71.75 99 GLN A C 1
ATOM 726 O O . GLN A 1 99 ? 2.073 11.490 -0.399 1.00 71.75 99 GLN A O 1
ATOM 731 N N . ASP A 1 100 ? 4.280 11.912 -0.125 1.00 49.25 100 ASP A N 1
ATOM 732 C CA . ASP A 1 100 ? 4.374 11.561 1.286 1.00 49.25 100 ASP A CA 1
ATOM 733 C C . ASP A 1 100 ? 3.889 12.798 2.072 1.00 49.25 100 ASP A C 1
ATOM 735 O O . ASP A 1 100 ? 4.373 13.899 1.771 1.00 49.25 100 ASP A O 1
ATOM 739 N N . PRO A 1 101 ? 2.873 12.693 2.947 1.00 44.91 101 PRO A N 1
ATOM 740 C CA . PRO A 1 101 ? 2.440 13.814 3.780 1.00 44.91 101 PRO A CA 1
ATOM 741 C C . PRO A 1 101 ? 3.532 14.314 4.739 1.00 44.91 101 PRO A C 1
ATOM 743 O O . PRO A 1 101 ? 4.353 13.499 5.214 1.00 44.91 101 PRO A O 1
#

Foldseek 3Di:
DLQLVVCLLCLVLPSNLVQADPQCSVVSNVSSPVNPPKPKDKDQWDKDFDQDDVQWTWIQIFTWMWTADPNDTDTDTSGPWIWTWHQDPNHTHTYDTPDDD